Protein AF-A0A0G1NF15-F1 (afdb_monomer)

InterPro domains:
  IPR010982 Lambda repressor-like, DNA-binding domain superfamily [G3DSA:1.10.260.40] (1-55)

Structure (mmCIF, N/CA/C/O backbone):
data_AF-A0A0G1NF15-F1
#
_entry.id   AF-A0A0G1NF15-F1
#
loop_
_atom_site.group_PDB
_atom_site.id
_atom_site.type_symbol
_atom_site.label_atom_id
_atom_site.label_alt_id
_atom_site.label_comp_id
_atom_site.label_asym_id
_atom_site.label_entity_id
_atom_site.label_seq_id
_atom_site.pdbx_PDB_ins_code
_atom_site.Cartn_x
_atom_site.Cartn_y
_atom_site.Cartn_z
_atom_site.occupancy
_atom_site.B_iso_or_equiv
_atom_site.auth_seq_id
_atom_site.auth_comp_id
_atom_site.auth_asym_id
_atom_site.auth_atom_id
_atom_site.pdbx_PDB_model_num
ATOM 1 N N . MET A 1 1 ? 11.566 6.477 10.505 1.00 83.62 1 MET A N 1
ATOM 2 C CA . MET A 1 1 ? 10.515 6.078 9.553 1.00 83.62 1 MET A CA 1
ATOM 3 C C . MET A 1 1 ? 10.704 6.852 8.276 1.00 83.62 1 MET A C 1
ATOM 5 O O . MET A 1 1 ? 10.833 8.074 8.326 1.00 83.62 1 MET A O 1
ATOM 9 N N . SER A 1 2 ? 10.753 6.133 7.170 1.00 95.88 2 SER A N 1
ATOM 10 C CA . SER A 1 2 ? 10.820 6.665 5.822 1.00 95.88 2 SER A CA 1
ATOM 11 C C . SER A 1 2 ? 9.529 7.375 5.426 1.00 95.88 2 SER A C 1
ATOM 13 O O . SER A 1 2 ? 8.511 7.278 6.118 1.00 95.88 2 SER A O 1
ATOM 15 N N . ARG A 1 3 ? 9.562 8.089 4.298 1.00 96.31 3 ARG A N 1
ATOM 16 C CA . ARG A 1 3 ? 8.364 8.715 3.734 1.00 96.31 3 ARG A CA 1
ATOM 17 C C . ARG A 1 3 ? 7.305 7.660 3.409 1.00 96.31 3 ARG A C 1
ATOM 19 O O . ARG A 1 3 ? 6.147 7.853 3.752 1.00 96.31 3 ARG A O 1
ATOM 26 N N . PHE A 1 4 ? 7.719 6.525 2.845 1.00 96.56 4 PHE A N 1
ATOM 27 C CA . PHE A 1 4 ? 6.832 5.411 2.526 1.00 96.56 4 PHE A CA 1
ATOM 28 C C . PHE A 1 4 ? 6.099 4.881 3.765 1.00 96.56 4 PHE A C 1
ATOM 30 O O . PHE A 1 4 ? 4.869 4.829 3.772 1.00 96.56 4 PHE A O 1
ATOM 37 N N . SER A 1 5 ? 6.824 4.562 4.841 1.00 96.81 5 SER A N 1
ATOM 38 C CA . SER A 1 5 ? 6.211 4.049 6.072 1.00 96.81 5 SER A CA 1
ATOM 39 C C . SER A 1 5 ? 5.327 5.078 6.774 1.00 96.81 5 SER A C 1
ATOM 41 O O . SER A 1 5 ? 4.288 4.713 7.317 1.00 96.81 5 SER A O 1
ATOM 43 N N . GLN A 1 6 ? 5.683 6.366 6.736 1.00 96.69 6 GLN A N 1
ATOM 44 C CA . GLN A 1 6 ? 4.829 7.437 7.263 1.00 96.69 6 GLN A CA 1
ATOM 45 C C . GLN A 1 6 ? 3.512 7.551 6.488 1.00 96.69 6 GLN A C 1
ATOM 47 O O . GLN A 1 6 ? 2.450 7.697 7.091 1.00 96.69 6 GLN A O 1
ATOM 52 N N . THR A 1 7 ? 3.554 7.467 5.159 1.00 95.75 7 THR A N 1
ATOM 53 C CA . THR A 1 7 ? 2.336 7.544 4.352 1.00 95.75 7 THR A CA 1
ATOM 54 C C . THR A 1 7 ? 1.485 6.278 4.486 1.00 95.75 7 THR A C 1
ATOM 56 O O . THR A 1 7 ? 0.266 6.385 4.606 1.00 95.75 7 THR A O 1
ATOM 59 N N . LEU A 1 8 ? 2.095 5.089 4.590 1.00 95.75 8 LEU A N 1
ATOM 60 C CA . LEU A 1 8 ? 1.373 3.864 4.961 1.00 95.75 8 LEU A CA 1
ATOM 61 C C . LEU A 1 8 ? 0.711 3.980 6.335 1.00 95.75 8 LEU A C 1
ATOM 63 O O . LEU A 1 8 ? -0.431 3.561 6.498 1.00 95.75 8 LEU A O 1
ATOM 67 N N . GLN A 1 9 ? 1.394 4.580 7.313 1.00 95.69 9 GLN A N 1
ATOM 68 C CA . GLN A 1 9 ? 0.818 4.796 8.635 1.00 95.69 9 GLN A CA 1
ATOM 69 C C . GLN A 1 9 ? -0.450 5.643 8.550 1.00 95.69 9 GLN A C 1
ATOM 71 O O . GLN A 1 9 ? -1.457 5.293 9.152 1.00 95.69 9 GLN A O 1
ATOM 76 N N . LYS A 1 10 ? -0.432 6.721 7.762 1.00 94.88 10 LYS A N 1
ATOM 77 C CA . LYS A 1 10 ? -1.618 7.560 7.552 1.00 94.88 10 LYS A CA 1
ATOM 78 C C . LYS A 1 10 ? -2.767 6.775 6.914 1.00 94.88 10 LYS A C 1
ATOM 80 O O . LYS A 1 10 ? -3.912 6.949 7.320 1.00 94.88 10 LYS A O 1
ATOM 85 N N . LEU A 1 11 ? -2.476 5.884 5.963 1.00 94.19 11 LEU A N 1
ATOM 86 C CA . LEU A 1 11 ? -3.496 5.025 5.357 1.00 94.19 11 LEU A CA 1
ATOM 87 C C . LEU A 1 11 ? -4.104 4.038 6.363 1.00 94.19 11 LEU A C 1
ATOM 89 O O . LEU A 1 11 ? -5.321 3.871 6.374 1.00 94.19 11 LEU A O 1
ATOM 93 N N . PHE A 1 12 ? -3.294 3.418 7.223 1.00 94.00 12 PHE A N 1
ATOM 94 C CA . PHE A 1 12 ? -3.788 2.427 8.182 1.00 94.00 12 PHE A CA 1
ATOM 95 C C . PHE A 1 12 ? -4.437 3.042 9.423 1.00 94.00 12 PHE A C 1
ATOM 97 O O . PHE A 1 12 ? -5.505 2.594 9.830 1.00 94.00 12 PHE A O 1
ATOM 104 N N . ASP A 1 13 ? -3.812 4.061 10.009 1.00 93.38 13 ASP A N 1
ATOM 105 C CA . ASP A 1 13 ? -4.188 4.586 11.322 1.00 93.38 13 ASP A CA 1
ATOM 106 C C . ASP A 1 13 ? -5.088 5.832 11.230 1.00 93.38 13 ASP A C 1
ATOM 108 O O . ASP A 1 13 ? -5.916 6.051 12.112 1.00 93.38 13 ASP A O 1
ATOM 112 N N . ASN A 1 14 ? -4.959 6.656 10.180 1.00 90.75 14 ASN A N 1
ATOM 113 C CA . ASN A 1 14 ? -5.624 7.967 10.126 1.00 90.75 14 ASN A CA 1
ATOM 114 C C . ASN A 1 14 ? -6.863 8.000 9.219 1.00 90.75 14 ASN A C 1
ATOM 116 O O . ASN A 1 14 ? -7.635 8.962 9.281 1.00 90.75 14 ASN A O 1
ATOM 120 N N . THR A 1 15 ? -7.070 6.978 8.383 1.00 84.44 15 THR A N 1
ATOM 121 C CA . THR A 1 15 ? -8.281 6.862 7.552 1.00 84.44 15 THR A CA 1
ATOM 122 C C . THR A 1 15 ? -9.525 6.519 8.367 1.00 84.44 15 THR A C 1
ATOM 124 O O . THR A 1 15 ? -10.620 6.664 7.836 1.00 84.44 15 THR A O 1
ATOM 127 N N . GLU A 1 16 ? -9.357 6.090 9.626 1.00 85.56 16 GLU A N 1
ATOM 128 C CA . GLU A 1 16 ? -10.425 5.690 10.560 1.00 85.56 16 GLU A CA 1
ATOM 129 C C . GLU A 1 16 ? -11.343 4.575 10.024 1.00 85.56 16 GLU A C 1
ATOM 131 O O . GLU A 1 16 ? -12.368 4.275 10.627 1.00 85.56 16 GLU A O 1
ATOM 136 N N . LEU A 1 17 ? -10.954 3.917 8.924 1.00 88.88 17 LEU A N 1
ATOM 137 C CA . LEU A 1 17 ? -11.725 2.828 8.327 1.00 88.88 17 LEU A CA 1
ATOM 138 C C . LEU A 1 17 ? -11.715 1.587 9.206 1.00 88.88 17 LEU A C 1
ATOM 140 O O . LEU A 1 17 ? -12.758 0.987 9.434 1.00 88.88 17 LEU A O 1
ATOM 144 N N . PHE A 1 18 ? -10.527 1.212 9.675 1.00 93.31 18 PHE A N 1
ATOM 145 C CA . PHE A 1 18 ? -10.268 -0.015 10.411 1.00 93.31 18 PHE A CA 1
ATOM 146 C C . PHE A 1 18 ? -9.217 0.228 11.487 1.00 93.31 18 PHE A C 1
ATOM 148 O O . PHE A 1 18 ? -8.304 1.040 11.336 1.00 93.31 18 PHE A O 1
ATOM 155 N N . THR A 1 19 ? -9.293 -0.561 12.551 1.00 94.88 19 THR A N 1
ATOM 156 C CA . THR A 1 19 ? -8.155 -0.788 13.442 1.00 94.88 19 THR 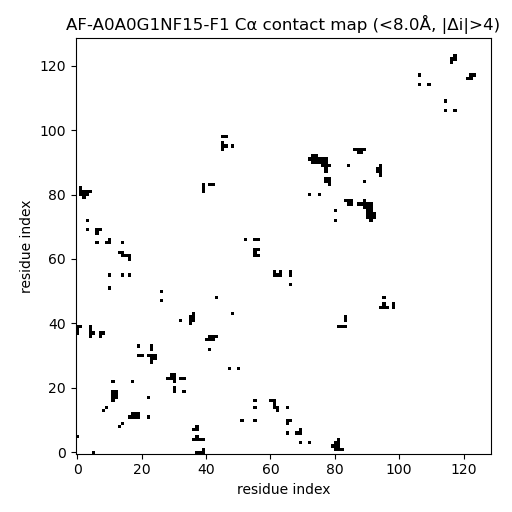A CA 1
ATOM 157 C C . THR A 1 19 ? -7.062 -1.594 12.726 1.00 94.88 19 THR A C 1
ATOM 159 O O . THR A 1 19 ? -7.320 -2.295 11.745 1.00 94.88 19 THR A O 1
ATOM 162 N N . ARG A 1 20 ? -5.827 -1.587 13.246 1.00 94.88 20 ARG A N 1
ATOM 163 C CA . ARG A 1 20 ? -4.728 -2.409 12.692 1.00 94.88 20 ARG A CA 1
ATOM 164 C C . ARG A 1 20 ? -5.066 -3.901 12.630 1.00 94.88 20 ARG A C 1
ATOM 166 O O . ARG A 1 20 ? -4.744 -4.566 11.649 1.00 94.88 20 ARG A O 1
ATOM 173 N N . SER A 1 21 ? -5.768 -4.412 13.640 1.00 96.19 21 SER A N 1
ATOM 174 C CA . SER A 1 21 ? -6.208 -5.811 13.682 1.00 96.19 21 SER A CA 1
ATOM 175 C C . SER A 1 21 ? -7.217 -6.152 12.573 1.00 96.19 21 SER A C 1
ATOM 177 O O . SER A 1 21 ? -7.188 -7.244 12.002 1.00 96.19 21 SER A O 1
ATOM 179 N N . GLU A 1 22 ? -8.091 -5.206 12.224 1.00 96.75 22 GLU A N 1
ATOM 180 C CA . GLU A 1 22 ? -9.079 -5.354 11.154 1.00 96.75 22 GLU A CA 1
ATOM 181 C C . GLU A 1 22 ? -8.432 -5.225 9.779 1.00 96.75 22 GLU A C 1
ATOM 183 O O . GLU A 1 22 ? -8.733 -6.035 8.905 1.00 96.75 22 GLU A O 1
ATOM 188 N N . TRP A 1 23 ? -7.474 -4.308 9.613 1.00 96.69 23 TRP A N 1
ATOM 189 C CA . TRP A 1 23 ? -6.627 -4.246 8.421 1.00 96.69 23 TRP A CA 1
ATOM 190 C C . TRP A 1 23 ? -5.884 -5.559 8.182 1.00 96.69 23 TRP A C 1
ATOM 192 O O . TRP A 1 23 ? -5.920 -6.096 7.076 1.00 96.69 23 TRP A O 1
ATOM 202 N N . ALA A 1 24 ? -5.258 -6.120 9.217 1.00 96.19 24 ALA A N 1
ATOM 203 C CA . ALA A 1 24 ? -4.539 -7.386 9.112 1.00 96.19 24 ALA A CA 1
ATOM 204 C C . ALA A 1 24 ? -5.472 -8.532 8.689 1.00 96.19 24 ALA A C 1
ATOM 206 O O . ALA A 1 24 ? -5.140 -9.317 7.798 1.00 96.19 24 ALA A O 1
ATOM 207 N N . ARG A 1 25 ? -6.683 -8.583 9.265 1.00 95.50 25 ARG A N 1
ATOM 208 C CA . ARG A 1 25 ? -7.718 -9.552 8.884 1.00 95.50 25 ARG A CA 1
ATOM 209 C C . ARG A 1 25 ? -8.181 -9.360 7.439 1.00 95.50 25 ARG A C 1
ATOM 211 O O . ARG A 1 25 ? -8.286 -10.349 6.721 1.00 95.50 25 ARG A O 1
ATOM 218 N N . PHE A 1 26 ? -8.446 -8.123 7.023 1.00 94.69 26 PHE A N 1
ATOM 219 C CA . PHE A 1 26 ? -8.870 -7.786 5.662 1.00 94.69 26 PHE A CA 1
ATOM 220 C C . PHE A 1 26 ? -7.815 -8.185 4.622 1.00 94.69 26 PHE A C 1
ATOM 222 O O . PHE A 1 26 ? -8.145 -8.774 3.597 1.00 94.69 26 PHE A O 1
ATOM 229 N N . LEU A 1 27 ? -6.540 -7.923 4.917 1.00 93.19 27 LEU A N 1
ATOM 230 C CA . LEU A 1 27 ? -5.411 -8.242 4.041 1.00 93.19 27 LEU A CA 1
ATOM 231 C C . LEU A 1 27 ? -4.961 -9.711 4.126 1.00 93.19 27 LEU A C 1
ATOM 233 O O . LEU A 1 27 ? -4.122 -10.135 3.333 1.00 93.19 27 LEU A O 1
ATOM 237 N N . GLY A 1 28 ? -5.490 -10.494 5.073 1.00 94.06 28 GLY A N 1
A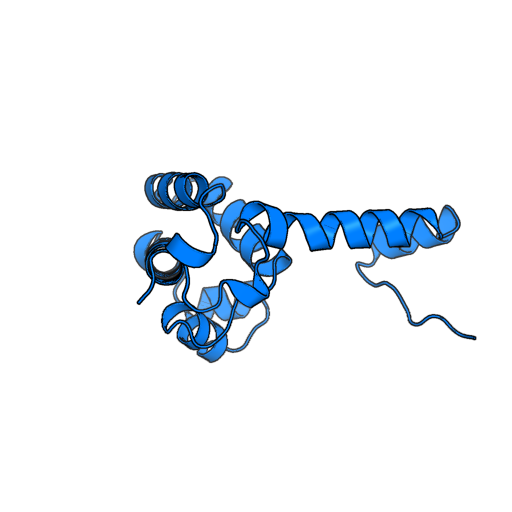TOM 238 C CA . GLY A 1 28 ? -5.137 -11.904 5.254 1.00 94.06 28 GLY A CA 1
ATOM 239 C C . GLY A 1 28 ? -3.704 -12.131 5.752 1.00 94.06 28 GLY A C 1
ATOM 240 O O . GLY A 1 28 ? -3.066 -13.105 5.353 1.00 94.06 28 GLY A O 1
ATOM 241 N N . ILE A 1 29 ? -3.187 -11.242 6.605 1.00 95.75 29 ILE A N 1
ATOM 242 C CA . ILE A 1 29 ? -1.807 -11.267 7.124 1.00 95.75 29 ILE A CA 1
ATOM 243 C C . ILE A 1 29 ? -1.772 -11.215 8.663 1.00 95.75 29 ILE A C 1
ATOM 245 O O . ILE A 1 29 ? -2.752 -10.810 9.289 1.00 95.75 29 ILE A O 1
ATOM 249 N N . PRO A 1 30 ? -0.645 -11.571 9.307 1.00 97.38 30 PRO A N 1
ATOM 250 C CA . PRO A 1 30 ? -0.428 -11.281 10.722 1.00 97.38 30 PRO A CA 1
ATOM 251 C C . PRO A 1 30 ? -0.381 -9.771 10.994 1.00 97.38 30 PRO A C 1
ATOM 253 O O . PRO A 1 30 ? 0.224 -9.017 10.235 1.00 97.38 30 PRO A O 1
ATOM 256 N N . GLU A 1 31 ? -0.930 -9.322 12.125 1.00 96.62 31 GLU A N 1
ATOM 257 C CA . GLU A 1 31 ? -0.882 -7.902 12.521 1.00 96.62 31 GLU A CA 1
ATOM 258 C C . GLU A 1 31 ? 0.557 -7.377 12.663 1.00 96.62 31 GLU A C 1
ATOM 260 O O . GLU A 1 31 ? 0.840 -6.226 12.334 1.00 96.62 31 GLU A O 1
ATOM 265 N N . SER A 1 32 ? 1.497 -8.243 13.058 1.00 97.38 32 SER A N 1
ATOM 266 C CA . SER A 1 32 ? 2.920 -7.904 13.129 1.00 97.38 32 SER A CA 1
ATOM 267 C C . SER A 1 32 ? 3.501 -7.465 11.785 1.00 97.38 32 SER A C 1
ATOM 269 O O . SE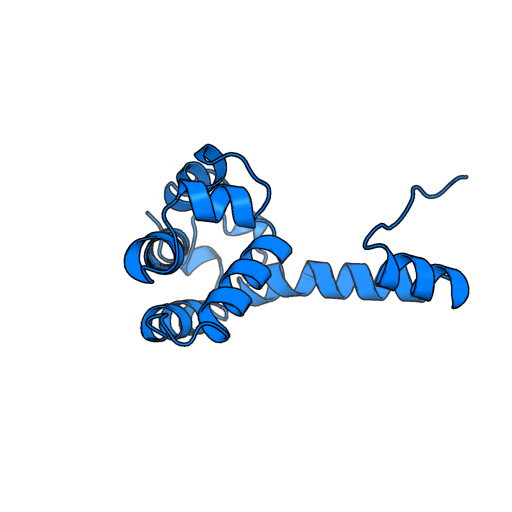R A 1 32 ? 4.400 -6.632 11.776 1.00 97.38 32 SER A O 1
ATOM 271 N N . SER A 1 33 ? 2.978 -7.964 10.658 1.00 97.56 33 SER A N 1
ATOM 272 C CA . SER A 1 33 ? 3.435 -7.556 9.326 1.00 97.56 33 SER A CA 1
ATOM 273 C C . SER A 1 33 ? 3.149 -6.080 9.058 1.00 97.56 33 SER A C 1
ATOM 275 O O . SER A 1 33 ? 4.002 -5.401 8.499 1.00 97.56 33 SER A O 1
ATOM 277 N N . ILE A 1 34 ? 2.007 -5.552 9.520 1.00 97.19 34 ILE A N 1
ATOM 278 C CA . ILE A 1 34 ? 1.715 -4.114 9.413 1.00 97.19 34 ILE A CA 1
ATOM 279 C C . ILE A 1 34 ? 2.766 -3.325 10.194 1.00 97.19 34 ILE A C 1
ATOM 281 O O . ILE A 1 34 ? 3.368 -2.405 9.650 1.00 97.19 34 ILE A O 1
ATOM 285 N N . SER A 1 35 ? 3.045 -3.715 11.440 1.00 97.31 35 SER A N 1
ATOM 286 C CA . SER A 1 35 ? 4.075 -3.058 12.255 1.00 97.31 35 SER A CA 1
ATOM 287 C C . SER A 1 35 ? 5.455 -3.099 11.592 1.00 97.31 35 SER A C 1
ATOM 289 O O . SER A 1 35 ? 6.145 -2.085 11.563 1.00 97.31 35 SER A O 1
ATOM 291 N N . GLU A 1 36 ? 5.846 -4.227 10.997 1.00 97.81 36 GLU A N 1
ATOM 292 C CA . GLU A 1 36 ? 7.107 -4.335 10.255 1.00 97.81 36 GLU A CA 1
ATOM 293 C C . GLU A 1 36 ? 7.175 -3.376 9.058 1.00 97.81 36 GLU A C 1
ATOM 295 O O . GLU A 1 36 ? 8.224 -2.771 8.827 1.00 97.81 36 GLU A O 1
ATOM 300 N N . TRP A 1 37 ? 6.074 -3.184 8.324 1.00 97.38 37 TRP A N 1
ATOM 301 C CA . TRP A 1 37 ? 6.010 -2.222 7.216 1.00 97.38 37 TRP A CA 1
ATOM 302 C C . TRP A 1 37 ? 6.123 -0.778 7.701 1.00 97.38 37 TRP A C 1
ATOM 304 O O . TRP A 1 37 ? 6.822 0.040 7.098 1.00 97.38 37 TRP A O 1
ATOM 314 N N . LEU A 1 38 ? 5.461 -0.457 8.813 1.00 96.56 38 LEU A N 1
ATOM 315 C CA . LEU A 1 38 ? 5.517 0.873 9.421 1.00 96.56 38 LEU A CA 1
ATOM 316 C C . LEU A 1 38 ? 6.894 1.182 10.029 1.00 96.56 38 LEU A C 1
ATOM 318 O O . LEU A 1 38 ? 7.266 2.346 10.155 1.00 96.56 38 LEU A O 1
ATOM 322 N N . GLU A 1 39 ? 7.673 0.157 10.361 1.00 96.75 39 GLU A N 1
ATOM 323 C CA . GLU A 1 39 ? 9.026 0.278 10.909 1.00 96.75 39 GLU A CA 1
ATOM 324 C C . GLU A 1 39 ? 10.138 0.149 9.851 1.00 96.75 39 GLU A C 1
ATOM 326 O O . GLU A 1 39 ? 11.309 0.062 10.220 1.00 96.75 39 GLU A O 1
ATOM 331 N N . ASP A 1 40 ? 9.802 0.141 8.554 1.00 96.44 40 ASP A N 1
ATOM 332 C CA . ASP A 1 40 ? 10.753 -0.054 7.446 1.00 96.44 40 ASP A CA 1
ATOM 333 C C . ASP A 1 40 ? 11.547 -1.381 7.528 1.00 96.44 40 ASP A C 1
ATOM 335 O O . ASP A 1 40 ? 12.670 -1.481 7.030 1.00 96.44 40 ASP A O 1
ATOM 339 N N . LYS A 1 41 ? 10.992 -2.421 8.165 1.00 97.25 41 LYS A N 1
ATOM 340 C CA . LYS A 1 41 ? 11.645 -3.738 8.296 1.00 97.25 41 LYS A CA 1
ATOM 341 C C . LYS A 1 41 ? 11.371 -4.659 7.113 1.00 97.25 41 LYS A C 1
ATOM 343 O O . LYS A 1 41 ? 12.198 -5.507 6.784 1.00 97.25 41 LYS A O 1
ATOM 348 N N . SER A 1 42 ? 10.211 -4.512 6.488 1.00 96.69 42 SER A N 1
ATOM 349 C CA . SER A 1 42 ? 9.802 -5.267 5.305 1.00 96.69 42 SER A CA 1
ATOM 350 C C . SER A 1 42 ? 8.885 -4.413 4.427 1.00 96.69 42 SER A C 1
ATOM 352 O O . SER A 1 42 ? 8.463 -3.328 4.831 1.00 96.69 42 SER A O 1
ATOM 354 N N . LEU A 1 43 ? 8.595 -4.882 3.210 1.00 95.38 43 LEU A N 1
ATOM 355 C CA . LEU A 1 43 ? 7.661 -4.216 2.303 1.00 95.38 43 LEU A CA 1
ATOM 356 C C . LEU A 1 43 ? 6.361 -5.010 2.164 1.00 95.38 43 LEU A C 1
ATOM 358 O O . LEU A 1 43 ? 6.413 -6.239 2.040 1.00 95.38 43 LEU A O 1
ATOM 362 N N . PRO A 1 44 ? 5.200 -4.331 2.130 1.00 95.31 44 PRO A N 1
ATOM 363 C CA . PRO A 1 44 ? 3.968 -4.969 1.709 1.00 95.31 44 PRO A CA 1
ATOM 364 C C . PRO A 1 44 ? 4.091 -5.390 0.252 1.00 95.31 44 PRO A C 1
ATOM 366 O O . PRO A 1 44 ? 4.617 -4.652 -0.581 1.00 95.31 44 PRO A O 1
ATOM 369 N N . ARG A 1 45 ? 3.564 -6.572 -0.066 1.00 93.69 45 ARG A N 1
ATOM 370 C CA . ARG A 1 45 ? 3.499 -7.033 -1.452 1.00 93.69 45 ARG A CA 1
ATOM 371 C C . ARG A 1 45 ? 2.639 -6.076 -2.301 1.00 93.69 45 ARG A C 1
ATOM 373 O O . ARG A 1 45 ? 1.684 -5.498 -1.771 1.00 93.69 45 ARG A O 1
ATOM 380 N N . PRO A 1 46 ? 2.904 -5.949 -3.614 1.00 92.06 46 PRO A N 1
ATOM 381 C CA . PRO A 1 46 ? 2.176 -5.036 -4.499 1.00 92.06 46 PRO A CA 1
ATOM 382 C C . PRO A 1 46 ? 0.652 -5.201 -4.515 1.00 92.06 46 PRO A C 1
ATOM 384 O O . PRO A 1 46 ? -0.066 -4.212 -4.663 1.00 92.06 46 PRO A O 1
ATOM 387 N N . ASP A 1 47 ? 0.157 -6.430 -4.361 1.00 87.50 47 ASP A N 1
ATOM 388 C CA . ASP A 1 47 ? -1.272 -6.743 -4.276 1.00 87.50 47 ASP A CA 1
ATOM 389 C C . ASP A 1 47 ? -1.907 -6.165 -3.006 1.00 87.50 47 ASP A C 1
ATOM 391 O O . ASP A 1 47 ? -2.968 -5.553 -3.076 1.00 87.50 47 ASP A O 1
ATOM 395 N N . LEU A 1 48 ? -1.225 -6.269 -1.863 1.00 94.00 48 LEU A N 1
ATOM 396 C CA . LEU A 1 48 ? -1.716 -5.744 -0.584 1.00 94.00 48 LEU A CA 1
ATOM 397 C C . LEU A 1 48 ? -1.748 -4.211 -0.572 1.00 94.00 48 LEU A C 1
ATOM 399 O O . LEU A 1 48 ? -2.682 -3.614 -0.032 1.00 94.00 48 LEU A O 1
ATOM 403 N N . ILE A 1 49 ? -0.763 -3.572 -1.214 1.00 94.69 49 ILE A N 1
ATOM 404 C CA . ILE A 1 49 ? -0.760 -2.117 -1.417 1.00 94.69 49 ILE A CA 1
ATOM 405 C C . ILE A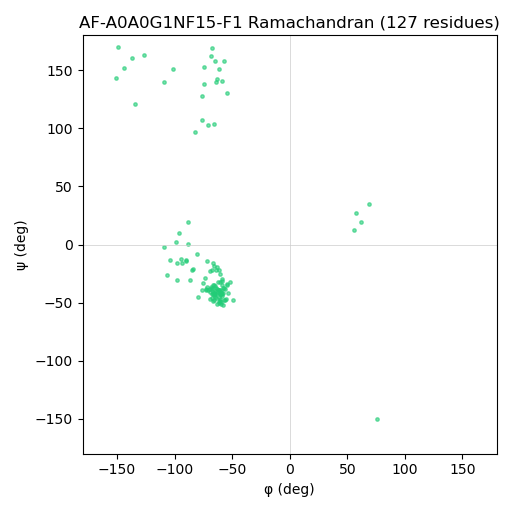 1 49 ? -1.987 -1.704 -2.238 1.00 94.69 49 ILE A C 1
ATOM 407 O O . ILE A 1 49 ? -2.704 -0.788 -1.844 1.00 94.69 49 ILE A O 1
ATOM 411 N N . ARG A 1 50 ? -2.268 -2.411 -3.342 1.00 91.81 50 ARG A N 1
ATOM 412 C CA . ARG A 1 50 ? -3.445 -2.156 -4.189 1.00 91.81 50 ARG A CA 1
ATOM 413 C C . ARG A 1 50 ? -4.751 -2.329 -3.443 1.00 91.81 50 ARG A C 1
ATOM 415 O O . ARG A 1 50 ? -5.549 -1.409 -3.442 1.00 91.81 50 ARG A O 1
ATOM 422 N N . MET A 1 51 ? -4.922 -3.434 -2.726 1.00 91.69 51 MET A N 1
ATOM 423 C CA . MET A 1 51 ? -6.122 -3.652 -1.915 1.00 91.69 51 MET A CA 1
ATOM 424 C C . MET A 1 51 ? -6.346 -2.533 -0.890 1.00 91.69 51 MET A C 1
ATOM 426 O O . MET A 1 51 ? -7.484 -2.139 -0.649 1.00 91.69 51 MET A O 1
ATOM 430 N N . THR A 1 52 ? -5.268 -2.013 -0.294 1.00 93.88 52 THR A N 1
ATOM 431 C CA . THR A 1 52 ? -5.344 -0.893 0.656 1.00 93.88 52 THR A CA 1
ATOM 432 C C . THR A 1 52 ? -5.803 0.386 -0.042 1.00 93.88 52 THR A C 1
ATOM 434 O O . THR A 1 52 ? -6.728 1.041 0.434 1.00 93.88 52 THR A O 1
ATOM 437 N N . ILE A 1 53 ? -5.192 0.719 -1.184 1.00 93.75 53 ILE A N 1
ATOM 438 C CA . ILE A 1 53 ? -5.558 1.882 -2.003 1.00 93.75 53 ILE A CA 1
ATOM 439 C C . ILE A 1 53 ? -7.010 1.778 -2.468 1.00 93.75 53 ILE A C 1
ATOM 441 O O . ILE A 1 53 ? -7.779 2.696 -2.209 1.00 93.75 53 ILE A O 1
ATOM 445 N N . ASP A 1 54 ? -7.401 0.652 -3.065 1.00 91.94 54 ASP A N 1
ATOM 446 C CA . ASP A 1 54 ? -8.742 0.432 -3.607 1.00 91.94 54 ASP A CA 1
ATOM 447 C C . ASP A 1 54 ? -9.806 0.571 -2.513 1.00 91.94 54 ASP A C 1
ATOM 449 O O . ASP A 1 54 ? -10.841 1.205 -2.722 1.00 91.94 54 ASP A O 1
ATOM 453 N N . LEU A 1 55 ? -9.563 0.025 -1.316 1.00 92.50 55 LEU A N 1
ATOM 454 C CA . LEU A 1 55 ? -10.493 0.171 -0.198 1.00 92.50 55 LEU A CA 1
ATOM 455 C C . LEU A 1 55 ? -10.608 1.633 0.253 1.00 92.50 55 LEU A C 1
ATOM 457 O O . LEU A 1 55 ? -11.717 2.134 0.457 1.00 92.50 55 LEU A O 1
ATOM 461 N N . VAL A 1 56 ? -9.477 2.330 0.389 1.00 92.94 56 VAL A N 1
ATOM 462 C CA . VAL A 1 56 ? -9.461 3.746 0.775 1.00 92.94 56 VAL A CA 1
ATOM 463 C C . VAL A 1 56 ? -10.126 4.607 -0.294 1.00 92.94 56 VAL A C 1
ATOM 465 O O . VAL A 1 56 ? -10.875 5.509 0.063 1.00 92.94 56 VAL A O 1
ATOM 468 N N . GLU A 1 57 ? -9.919 4.332 -1.580 1.00 93.00 57 GLU A N 1
ATOM 469 C CA . GLU A 1 57 ? -10.501 5.057 -2.714 1.00 93.00 57 GLU A CA 1
ATOM 470 C C . GLU A 1 57 ? -12.014 4.835 -2.833 1.00 93.00 57 GLU A C 1
ATOM 472 O O . GLU A 1 57 ? -12.756 5.790 -3.071 1.00 93.00 57 GLU A O 1
ATOM 477 N N . ASN A 1 58 ? -12.499 3.620 -2.576 1.00 92.00 58 ASN A N 1
ATOM 478 C CA . ASN A 1 58 ? -13.919 3.286 -2.715 1.00 92.00 58 ASN A CA 1
ATOM 479 C C . ASN A 1 58 ? -14.744 3.515 -1.441 1.00 92.00 58 ASN A C 1
ATOM 481 O O . ASN A 1 58 ? -15.973 3.537 -1.504 1.00 92.00 58 ASN A O 1
ATOM 485 N N . SER A 1 59 ? -14.111 3.722 -0.284 1.00 90.81 59 SER A N 1
ATOM 486 C CA . SER A 1 59 ? -14.846 4.040 0.941 1.00 90.81 59 SER A CA 1
ATOM 487 C C . SER A 1 59 ? -15.329 5.494 0.956 1.00 90.81 59 SER A C 1
ATOM 489 O O . SER A 1 59 ? -14.540 6.425 0.782 1.00 90.81 59 SER A O 1
ATOM 491 N N . ALA A 1 60 ? -16.622 5.703 1.211 1.00 87.81 60 ALA A N 1
ATOM 492 C CA . ALA A 1 60 ? -17.205 7.037 1.378 1.00 87.81 60 ALA A CA 1
ATOM 493 C C . ALA A 1 60 ? -16.718 7.749 2.656 1.00 87.81 60 ALA A C 1
ATOM 495 O O . ALA A 1 60 ? -16.763 8.973 2.735 1.00 87.81 60 ALA A O 1
ATOM 496 N N . GLU A 1 61 ? -16.244 6.984 3.638 1.00 83.88 61 GLU A N 1
ATOM 497 C CA . GLU A 1 61 ? -15.879 7.463 4.976 1.00 83.88 61 GLU A CA 1
ATOM 498 C C . GLU A 1 61 ? -14.388 7.825 5.080 1.00 83.88 61 GLU A C 1
ATOM 500 O O . GLU A 1 61 ? -13.977 8.538 5.993 1.00 83.88 61 GLU A O 1
ATOM 505 N N . ALA A 1 62 ? -13.565 7.376 4.126 1.00 85.19 62 ALA A N 1
ATOM 506 C CA . ALA A 1 62 ? -12.122 7.574 4.171 1.00 85.19 62 ALA A CA 1
ATOM 507 C C . ALA A 1 62 ? -11.698 9.013 3.841 1.00 85.19 62 ALA A C 1
ATOM 509 O O . ALA A 1 62 ? -12.115 9.602 2.837 1.00 85.19 62 ALA A O 1
ATOM 510 N N . LYS A 1 63 ? -10.736 9.535 4.606 1.00 84.00 63 LYS A N 1
ATOM 511 C CA . LYS A 1 63 ? -10.038 10.792 4.296 1.00 84.00 63 LYS A CA 1
ATOM 512 C C . LYS A 1 63 ? -9.108 10.613 3.084 1.00 84.00 63 LYS A C 1
ATOM 514 O O . LYS A 1 63 ? -8.008 10.078 3.203 1.00 84.00 63 LYS A O 1
ATOM 519 N N . LYS A 1 64 ? -9.535 11.102 1.913 1.00 87.12 64 LYS A N 1
ATOM 520 C CA . LYS A 1 64 ? -8.804 10.970 0.630 1.00 87.12 64 LYS A CA 1
ATOM 521 C C . LYS A 1 64 ? -7.479 11.736 0.567 1.00 87.12 64 LYS A C 1
ATOM 523 O O . LYS A 1 64 ? -6.655 11.461 -0.295 1.00 87.12 64 LYS A O 1
ATOM 528 N N . GLU A 1 65 ? -7.239 12.677 1.476 1.00 91.12 65 GLU A N 1
ATOM 529 C CA . GLU A 1 65 ? -5.979 13.431 1.521 1.00 91.12 65 GLU A CA 1
ATOM 530 C C . GLU A 1 65 ? -4.746 12.528 1.696 1.00 91.12 65 GLU A C 1
ATOM 532 O O . GLU A 1 65 ? -3.709 12.784 1.085 1.00 91.12 65 GLU A O 1
ATOM 537 N N . TYR A 1 66 ? -4.867 11.428 2.450 1.00 91.44 66 TYR A N 1
ATOM 538 C CA . TYR A 1 66 ? -3.770 10.472 2.639 1.00 91.44 66 TYR A CA 1
ATOM 539 C C . TYR A 1 66 ? -3.519 9.623 1.396 1.00 91.44 66 TYR A C 1
ATOM 541 O O . TYR A 1 66 ? -2.380 9.232 1.144 1.00 91.44 66 TYR A O 1
ATOM 549 N N . LEU A 1 67 ? -4.562 9.387 0.597 1.00 92.31 67 LEU A N 1
ATOM 550 C CA . LEU A 1 67 ? -4.425 8.741 -0.701 1.00 92.31 67 LEU A CA 1
ATOM 551 C C . LEU A 1 67 ? -3.664 9.650 -1.674 1.00 92.31 67 LEU A C 1
ATOM 553 O O . LEU A 1 67 ? -2.691 9.204 -2.269 1.00 92.31 67 LEU A O 1
ATOM 557 N N . ASN A 1 68 ? -4.006 10.939 -1.742 1.00 91.69 68 ASN A N 1
ATOM 558 C CA . ASN A 1 68 ? -3.284 11.901 -2.584 1.00 91.69 68 ASN A CA 1
ATOM 559 C C . ASN A 1 68 ? -1.796 12.006 -2.202 1.00 91.69 68 ASN A C 1
ATOM 561 O O . ASN A 1 68 ? -0.926 12.122 -3.066 1.00 91.69 68 ASN A O 1
ATOM 565 N N . GLU A 1 69 ? -1.481 11.965 -0.902 1.00 93.75 69 GLU A N 1
ATOM 566 C CA . GLU A 1 69 ? -0.092 11.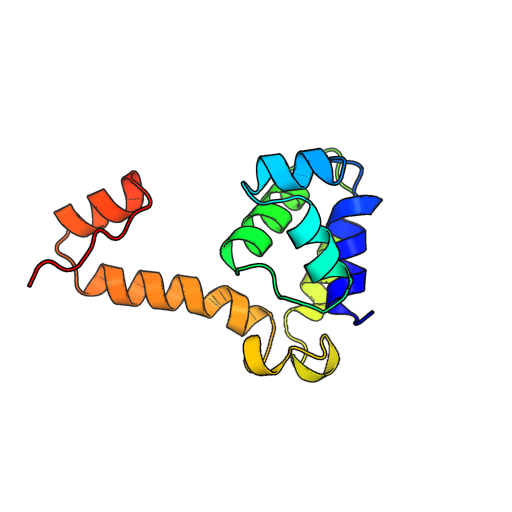946 -0.434 1.00 93.75 69 GLU A CA 1
ATOM 567 C C . GLU A 1 69 ? 0.637 10.669 -0.874 1.00 93.75 69 GLU A C 1
ATOM 569 O O . GLU A 1 69 ? 1.789 10.739 -1.315 1.00 93.75 69 GLU A O 1
ATOM 574 N N . PHE A 1 70 ? -0.041 9.519 -0.792 1.00 94.88 70 PHE A N 1
ATOM 575 C CA . PHE A 1 70 ? 0.480 8.241 -1.269 1.00 94.88 70 PHE A CA 1
ATOM 576 C C . PHE A 1 70 ? 0.744 8.275 -2.773 1.00 94.88 70 PHE A C 1
ATOM 578 O O . PHE A 1 70 ? 1.848 7.963 -3.216 1.00 94.88 70 PHE A O 1
ATOM 585 N N . GLU A 1 71 ? -0.225 8.722 -3.564 1.00 94.00 71 GLU A N 1
ATOM 586 C CA . GLU A 1 71 ? -0.099 8.854 -5.014 1.00 94.00 71 GLU A CA 1
ATOM 587 C C . GLU A 1 71 ? 1.047 9.789 -5.401 1.00 94.00 71 GLU A C 1
ATOM 589 O O . GLU A 1 71 ? 1.859 9.451 -6.267 1.00 94.00 71 GLU A O 1
ATOM 594 N N . GLY A 1 72 ? 1.187 10.917 -4.700 1.00 94.69 72 GLY A N 1
ATOM 595 C CA . GLY A 1 72 ? 2.242 11.899 -4.938 1.00 94.69 72 GLY A CA 1
ATOM 596 C C . GLY A 1 72 ? 3.664 11.362 -4.747 1.00 94.69 72 GLY A C 1
ATOM 597 O O . GLY A 1 72 ? 4.601 11.931 -5.308 1.00 94.69 72 GLY A O 1
ATOM 598 N N . MET A 1 73 ? 3.854 10.271 -3.995 1.00 95.06 73 MET A N 1
ATOM 599 C CA . MET A 1 73 ? 5.167 9.633 -3.848 1.00 95.06 73 MET A CA 1
ATOM 600 C C . MET A 1 73 ? 5.418 8.473 -4.818 1.00 95.06 73 MET A C 1
ATOM 602 O O . MET A 1 73 ? 6.564 8.054 -4.956 1.00 95.06 73 MET A O 1
ATOM 606 N N . THR A 1 74 ? 4.394 7.962 -5.512 1.00 95.25 74 THR A N 1
ATOM 607 C CA . THR A 1 74 ? 4.520 6.737 -6.329 1.00 95.25 74 THR A CA 1
ATOM 608 C C . THR A 1 74 ? 5.554 6.840 -7.450 1.00 95.25 74 THR A C 1
ATOM 610 O O . THR A 1 74 ? 6.204 5.845 -7.764 1.00 95.25 74 THR A O 1
ATOM 613 N N . ASN A 1 75 ? 5.735 8.032 -8.024 1.00 95.88 75 ASN A N 1
ATOM 614 C CA . ASN A 1 75 ? 6.672 8.287 -9.123 1.00 95.88 75 ASN A CA 1
ATOM 615 C C . ASN A 1 75 ? 8.010 8.889 -8.664 1.00 95.88 75 ASN A C 1
ATOM 617 O O . ASN A 1 75 ? 8.850 9.218 -9.501 1.00 95.88 75 ASN A O 1
ATOM 621 N N . LEU A 1 76 ? 8.212 9.068 -7.356 1.00 97.2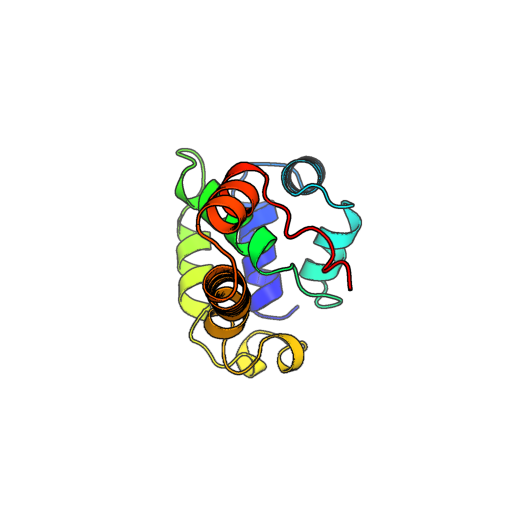5 76 LEU A N 1
ATOM 622 C CA . LEU A 1 76 ? 9.500 9.517 -6.835 1.00 97.25 76 LEU A CA 1
ATOM 623 C C . LEU A 1 76 ? 10.521 8.374 -6.896 1.00 97.25 76 LEU A C 1
ATOM 625 O O . LEU A 1 76 ? 10.130 7.203 -6.807 1.00 97.25 76 LEU A O 1
ATOM 629 N N . PRO A 1 77 ? 11.826 8.685 -7.000 1.00 97.88 77 PRO A N 1
ATOM 630 C CA . PRO A 1 77 ? 12.865 7.674 -6.886 1.00 97.88 77 PRO A CA 1
ATOM 631 C C . PRO A 1 77 ? 12.726 6.887 -5.578 1.00 97.88 77 PRO A C 1
ATOM 633 O O . PRO A 1 77 ? 12.639 7.475 -4.499 1.00 97.88 77 PRO A O 1
ATOM 636 N N . SER A 1 78 ? 12.754 5.554 -5.649 1.00 96.88 78 SER A N 1
ATOM 637 C CA . SER A 1 78 ? 12.562 4.681 -4.481 1.00 96.88 78 SER A CA 1
ATOM 638 C C . SER A 1 78 ? 13.535 5.005 -3.338 1.00 96.88 78 SER A C 1
ATOM 640 O O . SER A 1 78 ? 13.173 4.936 -2.164 1.00 96.88 78 SER A O 1
ATOM 642 N N . ALA A 1 79 ? 14.764 5.410 -3.681 1.00 97.19 79 ALA A N 1
ATOM 643 C CA . ALA A 1 79 ? 15.810 5.796 -2.732 1.00 97.19 79 ALA A CA 1
ATOM 644 C C . ALA A 1 79 ? 15.460 7.043 -1.900 1.00 97.19 79 ALA A C 1
ATOM 646 O O . ALA A 1 79 ? 16.003 7.225 -0.813 1.00 97.19 79 ALA A O 1
ATOM 647 N N . GLU A 1 80 ? 14.546 7.888 -2.383 1.00 97.19 80 GLU A N 1
ATOM 648 C CA . GLU A 1 80 ? 14.064 9.066 -1.657 1.00 97.19 80 GLU A CA 1
ATOM 649 C C . GLU A 1 80 ? 12.918 8.736 -0.695 1.00 97.19 80 GLU A C 1
ATOM 651 O O . GLU A 1 80 ? 12.665 9.490 0.246 1.00 97.19 80 GLU A O 1
ATOM 656 N N . ILE A 1 81 ? 12.208 7.622 -0.915 1.00 96.81 81 ILE A N 1
ATOM 657 C CA . ILE A 1 81 ? 10.989 7.304 -0.163 1.00 96.81 81 ILE A CA 1
ATOM 658 C C . ILE A 1 81 ? 11.171 6.187 0.862 1.00 96.81 81 ILE A C 1
ATOM 660 O O . ILE A 1 81 ? 10.425 6.183 1.838 1.00 96.81 81 ILE A O 1
ATOM 664 N N . SER A 1 82 ? 12.129 5.266 0.682 1.00 96.56 82 SER A N 1
ATOM 665 C CA . SER A 1 82 ? 12.340 4.123 1.585 1.00 96.56 82 SER A CA 1
ATOM 666 C C . SER A 1 82 ? 13.804 3.649 1.632 1.00 96.56 82 SER A C 1
ATOM 668 O O . SER A 1 82 ? 14.461 3.587 0.594 1.00 96.56 82 SER A O 1
ATOM 670 N N . PRO A 1 83 ? 14.329 3.218 2.801 1.00 96.44 83 PRO A N 1
ATOM 671 C CA . PRO A 1 83 ? 15.627 2.538 2.891 1.00 96.44 83 PRO A CA 1
ATOM 672 C C . PRO A 1 83 ? 15.631 1.162 2.200 1.00 96.44 83 PRO A C 1
ATOM 674 O O . PRO A 1 83 ? 16.691 0.638 1.862 1.00 96.44 83 PRO A O 1
ATOM 677 N N . LEU A 1 84 ? 14.453 0.586 1.946 1.00 95.56 84 LEU A N 1
ATOM 678 C CA . LEU A 1 84 ? 14.276 -0.689 1.251 1.00 95.56 84 LEU A CA 1
ATOM 679 C C . LEU A 1 84 ? 14.169 -0.519 -0.275 1.00 95.56 84 LEU A C 1
ATOM 681 O O . LEU A 1 84 ? 13.690 -1.414 -0.966 1.00 95.56 84 LEU A O 1
ATOM 685 N N . PHE A 1 85 ? 14.625 0.614 -0.820 1.00 95.06 85 PHE A N 1
ATOM 686 C CA . PHE A 1 85 ? 14.496 0.969 -2.239 1.00 95.06 85 PHE A CA 1
ATOM 687 C C . PHE A 1 85 ? 14.990 -0.104 -3.217 1.00 95.06 85 PHE A C 1
ATOM 689 O O . PHE A 1 85 ? 14.430 -0.264 -4.297 1.00 95.06 85 PHE A O 1
ATOM 696 N N . HIS A 1 86 ? 16.009 -0.874 -2.833 1.00 93.88 86 HIS A N 1
ATOM 697 C CA . HIS A 1 86 ? 16.562 -1.961 -3.642 1.00 93.88 86 HIS A CA 1
ATOM 698 C C . HIS A 1 86 ? 15.554 -3.094 -3.912 1.00 93.88 86 HIS A C 1
ATOM 700 O O . HIS A 1 86 ? 15.741 -3.849 -4.861 1.00 93.88 86 HIS A O 1
ATOM 706 N N . LEU A 1 87 ? 14.487 -3.202 -3.113 1.00 91.88 87 LEU A N 1
ATOM 707 C CA . LEU A 1 87 ? 13.384 -4.148 -3.308 1.00 91.88 87 LEU A CA 1
ATOM 708 C C . LEU A 1 87 ? 12.242 -3.577 -4.169 1.00 91.88 87 LEU A C 1
ATOM 710 O O . LEU A 1 87 ? 11.381 -4.339 -4.597 1.00 91.88 87 LEU A O 1
ATOM 714 N N . MET A 1 88 ? 12.212 -2.258 -4.400 1.00 90.69 88 MET A N 1
ATOM 715 C CA . MET A 1 88 ? 11.147 -1.562 -5.141 1.00 90.69 88 MET A CA 1
ATOM 716 C C . MET A 1 88 ? 11.491 -1.301 -6.617 1.00 90.69 88 MET A C 1
ATOM 718 O O . MET A 1 88 ? 10.620 -0.964 -7.411 1.00 90.69 88 MET A O 1
ATOM 722 N N . GLY A 1 89 ? 12.762 -1.399 -7.006 1.00 90.44 89 GLY A N 1
ATOM 723 C CA . GLY A 1 89 ? 13.205 -0.905 -8.312 1.00 90.44 89 GLY A CA 1
ATOM 724 C C . GLY A 1 89 ? 13.313 0.626 -8.331 1.00 90.44 89 GLY A C 1
ATOM 725 O O . GLY A 1 89 ? 13.616 1.239 -7.305 1.00 90.44 89 GLY A O 1
ATOM 726 N N . ASN A 1 90 ? 13.106 1.262 -9.489 1.00 94.50 90 ASN A N 1
ATOM 727 C CA . ASN A 1 90 ? 13.376 2.700 -9.643 1.00 94.50 90 ASN A CA 1
ATOM 728 C C . ASN A 1 90 ? 12.349 3.584 -8.926 1.00 94.50 90 ASN A C 1
ATOM 730 O O . ASN A 1 90 ? 12.738 4.589 -8.334 1.00 94.50 90 ASN A O 1
ATOM 734 N N . THR A 1 91 ? 11.069 3.210 -8.962 1.00 96.81 91 THR A N 1
ATOM 735 C CA . THR A 1 91 ? 9.968 3.920 -8.296 1.00 96.81 91 THR A CA 1
ATOM 736 C C . THR A 1 91 ? 9.009 2.938 -7.621 1.00 96.81 91 THR A C 1
ATOM 738 O O . THR A 1 91 ? 8.940 1.763 -7.989 1.00 96.81 91 THR A O 1
ATOM 741 N N . LEU A 1 92 ? 8.201 3.413 -6.667 1.00 94.56 92 LEU A N 1
ATOM 742 C CA . LEU A 1 92 ? 7.136 2.592 -6.079 1.00 94.56 92 LEU A CA 1
ATOM 743 C C . LEU A 1 92 ? 6.097 2.174 -7.127 1.00 94.56 92 LEU A C 1
ATOM 745 O O . LEU A 1 92 ? 5.533 1.088 -7.031 1.00 94.56 92 LEU A O 1
ATOM 749 N N . ASN A 1 93 ? 5.848 3.007 -8.138 1.00 94.19 93 ASN A N 1
ATOM 750 C CA . ASN A 1 93 ? 4.974 2.658 -9.250 1.00 94.19 93 ASN A CA 1
ATOM 751 C C . ASN A 1 93 ? 5.528 1.467 -10.056 1.00 94.19 93 ASN A C 1
ATOM 753 O O . ASN A 1 93 ? 4.762 0.584 -10.440 1.00 94.19 93 ASN A O 1
ATOM 757 N N . ASP A 1 94 ? 6.848 1.388 -10.257 1.00 91.56 94 ASP A N 1
ATOM 758 C CA . ASP A 1 94 ? 7.482 0.236 -10.912 1.00 91.56 94 ASP A CA 1
ATOM 759 C C . ASP A 1 94 ? 7.286 -1.039 -10.093 1.00 91.56 94 ASP A C 1
ATOM 761 O O . ASP A 1 94 ? 6.759 -2.020 -10.622 1.00 91.56 94 ASP A O 1
ATOM 765 N N . TYR A 1 95 ? 7.605 -0.991 -8.792 1.00 92.62 95 TYR A N 1
ATOM 766 C CA . TYR A 1 95 ? 7.376 -2.095 -7.848 1.00 92.62 95 TYR A CA 1
ATOM 767 C C . TYR A 1 95 ? 5.949 -2.636 -7.945 1.00 92.62 95 TYR A C 1
ATOM 769 O O . TYR A 1 95 ? 5.678 -3.835 -8.041 1.00 92.62 95 TYR A O 1
ATOM 777 N N . MET A 1 96 ? 5.014 -1.695 -7.938 1.00 90.75 96 MET A N 1
ATOM 778 C CA . MET A 1 96 ? 3.598 -1.953 -7.982 1.00 90.75 96 MET A CA 1
ATOM 779 C C . MET A 1 96 ? 3.178 -2.598 -9.316 1.00 90.75 96 MET A C 1
ATOM 781 O O . MET A 1 96 ? 2.396 -3.552 -9.329 1.00 90.75 96 MET A O 1
ATOM 785 N N . ASN A 1 97 ? 3.676 -2.124 -10.453 1.00 85.88 97 ASN A N 1
ATOM 786 C CA . ASN A 1 97 ? 3.256 -2.616 -11.768 1.00 85.88 97 ASN A CA 1
ATOM 787 C C . ASN A 1 97 ? 3.984 -3.884 -12.223 1.00 85.88 97 ASN A C 1
ATOM 789 O O . ASN A 1 97 ? 3.445 -4.623 -13.052 1.00 85.88 97 ASN A O 1
ATOM 793 N N . GLU A 1 98 ? 5.161 -4.183 -11.675 1.00 76.44 98 GLU A N 1
ATOM 794 C CA . GLU A 1 98 ? 5.948 -5.357 -12.057 1.00 76.44 98 GLU A CA 1
ATOM 795 C C . GLU A 1 98 ? 5.163 -6.663 -11.865 1.00 76.44 98 GLU A C 1
ATOM 797 O O . GLU A 1 98 ? 5.181 -7.532 -12.737 1.00 76.44 98 GLU A O 1
ATOM 802 N N . THR A 1 99 ? 4.359 -6.758 -10.802 1.00 67.56 99 THR A N 1
ATOM 803 C CA . THR A 1 99 ? 3.535 -7.950 -10.525 1.00 67.56 99 THR A CA 1
ATOM 804 C C . THR A 1 99 ? 2.421 -8.148 -11.561 1.00 67.56 99 THR A C 1
ATOM 806 O O . THR A 1 99 ? 2.161 -9.272 -11.990 1.00 67.56 99 THR A O 1
ATOM 809 N N . PHE A 1 100 ? 1.787 -7.066 -12.026 1.00 69.06 100 PHE A N 1
ATOM 810 C CA . PHE A 1 100 ? 0.767 -7.139 -13.081 1.00 69.06 100 PHE A CA 1
ATOM 811 C C . PHE A 1 100 ? 1.378 -7.476 -14.438 1.00 69.06 100 PHE A C 1
ATOM 813 O O . PHE A 1 100 ? 0.813 -8.259 -15.203 1.00 69.06 100 PHE A O 1
ATOM 820 N N . MET A 1 101 ? 2.549 -6.914 -14.733 1.00 70.50 101 MET A N 1
ATOM 821 C CA . MET A 1 101 ? 3.270 -7.209 -15.967 1.00 70.50 101 MET A CA 1
ATOM 822 C C . MET A 1 101 ? 3.778 -8.652 -15.991 1.00 70.50 101 MET A C 1
ATOM 824 O O . MET A 1 101 ? 3.714 -9.294 -17.042 1.00 70.50 101 MET A O 1
ATOM 828 N N . ASP A 1 102 ? 4.226 -9.186 -14.853 1.00 71.38 102 ASP A N 1
ATOM 829 C CA . ASP A 1 102 ? 4.584 -10.598 -14.715 1.00 71.38 102 ASP A CA 1
ATOM 830 C C . ASP A 1 102 ? 3.362 -11.509 -14.878 1.00 71.38 102 ASP A C 1
ATOM 832 O O . ASP A 1 102 ? 3.387 -12.429 -15.699 1.00 71.38 102 ASP A O 1
ATOM 836 N N . LEU A 1 103 ? 2.244 -11.203 -14.209 1.00 72.56 103 LEU A N 1
ATOM 837 C CA . LEU A 1 103 ? 0.987 -11.931 -14.402 1.00 72.56 103 LEU A CA 1
ATOM 838 C C . LEU A 1 103 ? 0.560 -11.919 -15.876 1.00 72.56 103 LEU A C 1
ATOM 840 O O . LEU A 1 103 ? 0.273 -12.973 -16.441 1.00 72.56 103 LEU A O 1
ATOM 844 N N . GLY A 1 104 ? 0.584 -10.757 -16.531 1.00 74.81 104 GLY A N 1
ATOM 845 C CA . GLY A 1 104 ? 0.266 -10.622 -17.952 1.00 74.81 104 GLY A CA 1
ATOM 846 C C . GLY A 1 104 ? 1.201 -11.439 -18.850 1.00 74.81 104 GLY A C 1
ATOM 847 O O . GLY A 1 104 ? 0.741 -12.106 -19.779 1.00 74.81 104 GLY A O 1
ATOM 848 N N . ARG A 1 105 ? 2.511 -11.458 -18.566 1.00 78.81 105 ARG A N 1
ATOM 849 C CA . ARG A 1 105 ? 3.482 -12.316 -19.273 1.00 78.81 105 ARG A CA 1
ATOM 850 C C . ARG A 1 105 ? 3.160 -13.796 -19.089 1.00 78.81 105 ARG A C 1
ATOM 852 O O . ARG A 1 105 ? 3.160 -14.529 -20.075 1.00 78.81 105 ARG A O 1
ATOM 859 N N . ARG A 1 106 ? 2.860 -14.222 -17.862 1.00 76.50 106 ARG A N 1
ATOM 860 C CA . ARG A 1 106 ? 2.528 -15.615 -17.537 1.00 76.50 106 ARG A CA 1
ATOM 861 C C . ARG A 1 106 ? 1.223 -16.044 -18.199 1.00 76.50 106 ARG A C 1
ATOM 863 O O . ARG A 1 106 ? 1.188 -17.115 -18.791 1.00 76.50 106 ARG A O 1
ATOM 870 N N . LEU A 1 107 ? 0.198 -15.189 -18.197 1.00 82.31 107 LEU A N 1
ATOM 871 C CA . LEU A 1 107 ? -1.080 -15.440 -18.870 1.00 82.31 107 LEU A CA 1
ATOM 872 C C . LEU A 1 107 ? -0.920 -15.613 -20.386 1.00 82.31 107 LEU A C 1
ATOM 874 O O . LEU A 1 107 ? -1.523 -16.522 -20.949 1.00 82.31 107 LEU A O 1
ATOM 878 N N . ARG A 1 108 ? -0.073 -14.812 -21.051 1.00 84.06 108 ARG A N 1
ATOM 879 C CA . ARG A 1 108 ? 0.163 -14.933 -22.506 1.00 84.06 108 ARG A CA 1
ATOM 880 C C . ARG A 1 108 ? 0.721 -16.289 -22.939 1.00 84.06 108 ARG A C 1
ATOM 882 O O . ARG A 1 108 ? 0.506 -16.683 -24.079 1.00 84.06 108 ARG A O 1
ATOM 889 N N . ASN A 1 109 ? 1.407 -16.995 -22.044 1.00 84.75 109 ASN A N 1
ATOM 890 C CA . ASN A 1 109 ? 1.969 -18.319 -22.321 1.00 84.75 109 ASN A CA 1
ATOM 891 C C . ASN A 1 109 ? 0.988 -19.466 -22.017 1.00 84.75 109 ASN A C 1
ATOM 893 O O . ASN A 1 109 ? 1.336 -20.632 -22.187 1.00 84.75 109 ASN A O 1
ATOM 897 N N . LEU A 1 110 ? -0.226 -19.153 -21.559 1.00 85.88 110 LEU A N 1
ATOM 898 C CA . LEU A 1 110 ? -1.275 -20.122 -21.265 1.00 85.88 110 LEU A CA 1
ATOM 899 C C . LEU A 1 110 ? -2.312 -20.166 -22.391 1.00 85.88 110 LEU A C 1
ATOM 901 O O . LEU A 1 110 ? -2.591 -19.159 -23.042 1.00 85.88 110 LEU A O 1
ATOM 905 N N . SER A 1 111 ? -2.940 -21.326 -22.580 1.00 89.31 111 SER A N 1
ATOM 906 C CA . SER A 1 111 ? -4.134 -21.444 -23.428 1.00 89.31 111 SER A CA 1
ATOM 907 C C . SER A 1 111 ? -5.310 -20.649 -22.847 1.00 89.31 111 SER A C 1
ATOM 909 O O . SER A 1 111 ? -5.368 -20.398 -21.644 1.00 89.31 111 SER A O 1
ATOM 911 N N . VAL A 1 112 ? -6.291 -20.290 -23.680 1.00 86.81 112 VAL A N 1
ATOM 912 C CA . VAL A 1 112 ? -7.464 -19.495 -23.263 1.00 86.81 112 VAL A CA 1
ATOM 913 C C . VAL A 1 112 ? -8.196 -20.117 -22.064 1.00 86.81 112 VAL A C 1
ATOM 915 O O . VAL A 1 112 ? -8.547 -19.413 -21.122 1.00 86.81 112 VAL A O 1
ATOM 918 N N . SER A 1 113 ? -8.369 -21.441 -22.035 1.00 86.56 113 SER A N 1
ATOM 919 C CA . SER A 1 113 ? -9.021 -22.135 -20.914 1.00 86.56 113 SER A CA 1
ATOM 920 C C . SER A 1 113 ? -8.214 -22.053 -19.612 1.00 86.56 113 SER A C 1
ATOM 922 O O . SER A 1 113 ? -8.784 -21.940 -18.527 1.00 86.56 113 SER A O 1
ATOM 924 N N . GLN A 1 114 ? -6.884 -22.068 -19.702 1.00 82.94 114 GLN A N 1
ATOM 925 C CA . GLN A 1 114 ? -5.993 -21.878 -18.558 1.00 82.94 114 GLN A CA 1
ATOM 926 C C . GLN A 1 114 ? -5.981 -20.419 -18.088 1.00 82.94 114 GLN A C 1
ATOM 928 O O . GLN A 1 114 ? -5.985 -20.187 -16.883 1.00 82.94 114 GLN A O 1
ATOM 933 N N . GLN A 1 115 ? -6.023 -19.451 -19.008 1.00 83.62 115 GLN A N 1
ATOM 934 C CA . GLN A 1 115 ? -6.149 -18.031 -18.666 1.00 83.62 115 GLN A CA 1
ATOM 935 C C . GLN A 1 115 ? -7.440 -17.769 -17.883 1.00 83.62 115 GLN A C 1
ATOM 937 O O . GLN A 1 115 ? -7.375 -17.204 -16.796 1.00 83.62 115 GLN A O 1
ATOM 942 N N . ILE A 1 116 ? -8.585 -18.260 -18.376 1.00 81.69 116 ILE A N 1
ATOM 943 C CA . ILE A 1 116 ? -9.884 -18.154 -17.688 1.00 81.69 116 ILE A CA 1
ATOM 944 C C . ILE A 1 116 ? -9.790 -18.753 -16.282 1.00 81.69 116 ILE A C 1
ATOM 946 O O . ILE A 1 116 ? -10.149 -18.103 -15.308 1.00 81.69 116 ILE A O 1
ATOM 950 N N . LYS A 1 117 ? -9.207 -19.948 -16.145 1.00 81.25 117 LYS A N 1
ATOM 951 C CA . LYS A 1 117 ? -9.051 -20.604 -14.841 1.00 81.25 117 LYS A CA 1
ATOM 952 C C . LYS A 1 117 ? -8.174 -19.807 -13.866 1.00 81.25 117 LYS A C 1
ATOM 954 O O . LYS A 1 117 ? -8.480 -19.782 -12.678 1.00 81.25 117 LYS A O 1
ATOM 959 N N . VAL A 1 118 ? -7.091 -19.185 -14.339 1.00 80.50 118 VAL A N 1
ATOM 960 C CA . VAL A 1 118 ? -6.219 -18.335 -13.508 1.00 80.50 118 VAL A CA 1
ATOM 961 C C . VAL A 1 118 ? -6.954 -17.068 -13.073 1.00 80.50 118 VAL A C 1
ATOM 963 O O . VAL A 1 118 ? -6.866 -16.701 -11.905 1.00 80.50 118 VAL A O 1
ATOM 966 N N . LEU A 1 119 ? -7.703 -16.437 -13.981 1.00 79.69 119 LEU A N 1
ATOM 967 C CA . LEU A 1 119 ? -8.464 -15.216 -13.705 1.00 79.69 119 LEU A CA 1
ATOM 968 C C . LEU A 1 119 ? -9.651 -15.466 -12.761 1.00 79.69 119 LEU A C 1
ATOM 970 O O . LEU A 1 119 ? -9.870 -14.685 -11.845 1.00 79.69 119 LEU A O 1
ATOM 974 N N . GLU A 1 120 ? -10.380 -16.570 -12.934 1.00 77.19 120 GLU A N 1
ATOM 975 C CA . GLU A 1 120 ? -11.538 -16.919 -12.098 1.00 77.19 120 GLU A CA 1
ATOM 976 C C . GLU A 1 120 ? -11.148 -17.446 -10.713 1.00 77.19 120 GLU A C 1
ATOM 978 O O . GLU A 1 120 ? -11.891 -17.264 -9.751 1.00 77.19 120 GLU A O 1
ATOM 983 N N . LYS A 1 121 ? -10.012 -18.150 -10.600 1.00 71.94 121 LYS A N 1
ATOM 984 C CA . LYS A 1 121 ? -9.618 -18.844 -9.359 1.00 71.94 121 LYS A CA 1
ATOM 985 C C . LYS A 1 121 ? -8.437 -18.208 -8.628 1.00 71.94 121 LYS A C 1
ATOM 987 O O . LYS A 1 121 ? -8.043 -18.722 -7.585 1.00 71.94 121 LYS A O 1
ATOM 992 N N . GLY A 1 122 ? -7.842 -17.146 -9.173 1.00 58.56 122 GLY A N 1
ATOM 993 C CA . GLY A 1 122 ? -6.752 -16.399 -8.536 1.00 58.56 122 GLY A CA 1
ATOM 994 C C . GLY A 1 122 ? -5.478 -17.211 -8.271 1.00 58.56 122 GLY A C 1
ATOM 995 O O . GLY A 1 122 ? -4.679 -16.837 -7.420 1.00 58.56 122 GLY A O 1
ATOM 996 N N . CYS A 1 123 ? -5.277 -18.342 -8.953 1.00 51.00 123 CYS A N 1
ATOM 997 C CA . CYS A 1 123 ? -4.150 -19.241 -8.705 1.00 51.00 123 CYS A CA 1
ATOM 998 C C . CYS A 1 123 ? -3.491 -19.669 -10.017 1.00 51.00 123 CYS A C 1
ATOM 1000 O O . CYS A 1 123 ? -4.110 -20.327 -10.856 1.00 51.00 123 CYS A O 1
ATOM 1002 N N . ILE A 1 124 ? -2.197 -19.370 -10.154 1.00 54.25 124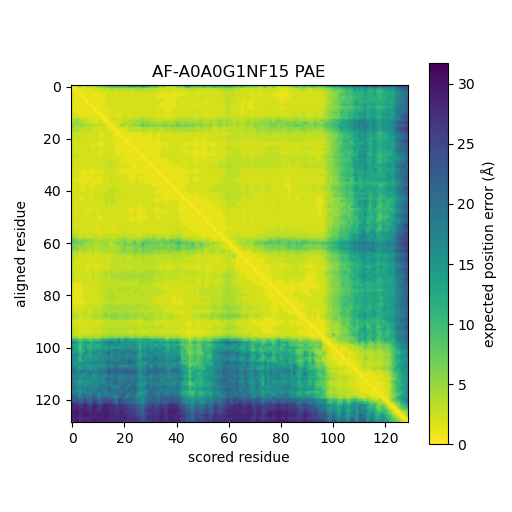 ILE A N 1
ATOM 1003 C CA . ILE A 1 124 ? -1.328 -20.034 -11.127 1.00 54.25 124 ILE A CA 1
ATOM 1004 C C . ILE A 1 124 ? -0.903 -21.346 -10.467 1.00 54.25 124 ILE A C 1
ATOM 1006 O O . ILE A 1 124 ? -0.015 -21.360 -9.618 1.00 54.25 124 ILE A O 1
ATOM 1010 N N . GLY A 1 125 ? -1.604 -22.435 -10.790 1.00 48.56 125 GLY A N 1
ATOM 1011 C CA . GLY A 1 125 ? -1.223 -23.772 -10.330 1.00 48.56 125 GLY A CA 1
ATOM 1012 C C . GLY A 1 125 ? 0.213 -24.120 -10.756 1.00 48.56 125 GLY A C 1
ATOM 1013 O O . GLY A 1 125 ? 0.727 -23.518 -11.704 1.00 48.56 125 GLY A O 1
ATOM 1014 N N . PRO A 1 126 ? 0.877 -25.066 -10.069 1.00 43.69 126 PRO A N 1
ATOM 1015 C CA . PRO A 1 126 ? 2.253 -25.423 -10.387 1.00 43.69 126 PRO A CA 1
ATOM 1016 C C . PRO A 1 126 ? 2.359 -25.899 -11.840 1.00 43.69 126 PRO A C 1
ATOM 1018 O O . PRO A 1 126 ? 1.480 -26.605 -12.338 1.00 43.69 126 PRO A O 1
ATOM 1021 N N . VAL A 1 127 ? 3.446 -25.508 -12.510 1.00 44.88 127 VAL A N 1
ATOM 1022 C CA . VAL A 1 127 ? 3.835 -26.087 -13.799 1.00 44.88 127 VAL A CA 1
ATOM 1023 C C . VAL A 1 127 ? 4.187 -27.543 -13.523 1.00 44.88 127 VAL A C 1
ATOM 1025 O O . VAL A 1 127 ? 5.221 -27.833 -12.930 1.00 44.88 127 VAL A O 1
ATOM 1028 N N . THR A 1 128 ? 3.291 -28.456 -13.878 1.00 37.25 128 THR A N 1
ATOM 1029 C CA . THR A 1 128 ? 3.602 -29.883 -13.903 1.00 37.25 128 THR A CA 1
ATOM 1030 C C . THR A 1 128 ? 4.430 -30.148 -15.153 1.00 37.25 128 THR A C 1
ATOM 1032 O O . THR A 1 128 ? 3.896 -30.055 -16.262 1.00 37.25 128 THR A O 1
ATOM 1035 N N . SER A 1 129 ? 5.725 -30.392 -14.952 1.00 42.03 129 SER A N 1
ATOM 1036 C CA . SER A 1 129 ? 6.629 -31.018 -15.922 1.00 42.03 129 SER A CA 1
ATOM 1037 C C . SER A 1 129 ? 6.151 -32.414 -16.306 1.00 42.03 129 SER A C 1
ATOM 1039 O O . SER A 1 129 ? 5.598 -33.099 -15.413 1.00 42.03 129 SER A O 1
#

Solvent-accessible surface are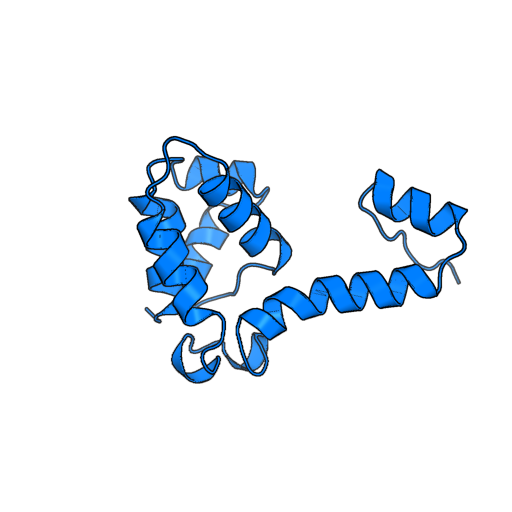a (backbone atoms only — not comparable to full-atom values): 7273 Å² total; per-residue (Å²): 116,40,57,50,21,51,41,51,42,39,55,49,67,65,25,71,79,45,56,65,66,51,48,17,58,74,71,72,50,62,52,66,56,57,55,32,28,44,63,67,73,50,78,76,55,48,66,57,51,46,56,52,50,53,51,47,71,71,37,91,78,34,58,57,67,44,51,54,55,45,59,71,48,27,81,39,53,16,75,79,32,33,95,62,17,88,78,27,52,66,16,48,47,50,38,43,45,50,59,55,52,50,51,52,56,55,41,72,77,42,55,72,72,54,35,52,48,30,72,77,64,77,46,85,70,80,86,81,127

Foldseek 3Di:
DFQQLVLLCCLAPVQPPDHLVVLCVQLVHDSVVNVCSNVLNDHDQLVSVVVSLVCLVPDPSGDCVSVVSVVVQQPPQLVRGGPVSVCCPGGVVSRNCVVVVVVVVVLVVDDPVLNCCCVVVVDPPDPDD

Secondary structure (DSSP, 8-state):
--HHHHHHHIIIIIS-S--HHHHHHHHTS-HHHHHHHHTTSS---HHHHHHHHHH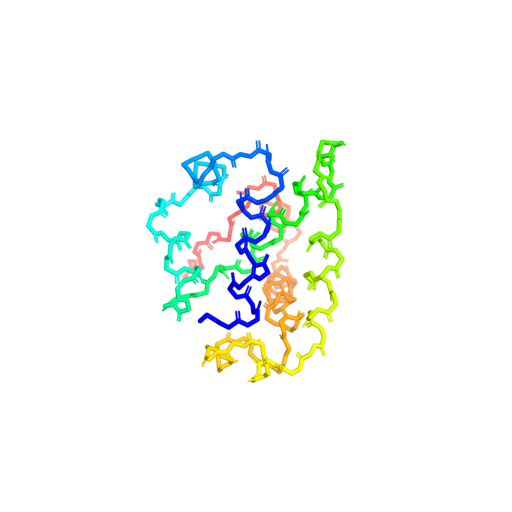HHH-SSS-THHHHHHHHHTTSBHHHH-TTGGGT-SBHHHHHHHHHHHHHHHHHTS-HHHHHHHHHH--------

Mean predicted aligned error: 7.47 Å

Sequence (129 aa):
MSRFSQTLQKLFDNTELFTRSEWARFLGIPESSISEWLEDKSLPRPDLIRMTIDLVENSAEAKKEYLNEFEGMTNLPSAEISPLFHLMGNTLNDYMNETFMDLGRRLRNLSVSQQIKVLEKGCIGPVTS

pLDDT: mean 88.14, std 12.65, range [37.25, 97.88]

Radius of gyration: 16.26 Å; Cα contacts (8 Å, |Δi|>4): 133; chains: 1; bounding box: 34×44×37 Å

Nearest PDB structures (foldseek):
  3fya-assembly1_A  TM=7.079E-01  e=6.589E-01  Enterobacter sp. RFL1396
  3g5g-assembly5_J  TM=7.081E-01  e=8.662E-01  Enterobacter sp. RFL1396
  6f8h-assembly2_C-3  TM=5.958E-01  e=5.294E-01  Pseudomonas putida
  6f8s-assembly1_C  TM=4.593E-01  e=2.600E-01  Pseudomonas putida
  5d50-assembly1_C  TM=4.172E-01  e=1.417E+00  Salmonella phage SPC32H

Organism: NCBI:txid1619025